Protein AF-A0A2N3CME7-F1 (afdb_monomer)

Secondary structure (DSSP, 8-state):
-PPPBP--TTTS-S-TT-EEEEEE-TT--EEEEEE----SS--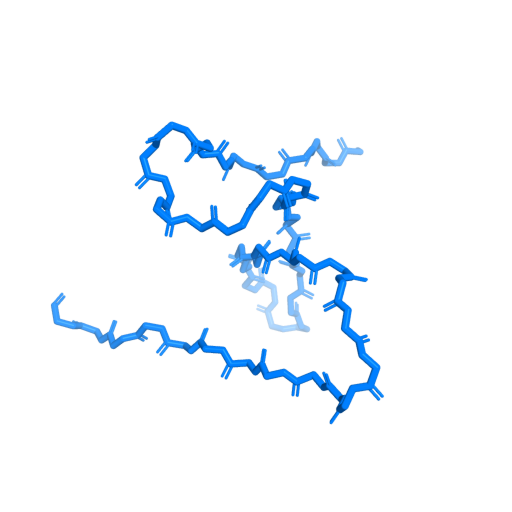--------

Nearest PDB structures (foldseek):
  4qfq-assembly1_A  TM=5.242E-01  e=7.687E-01  Nostoc punctiforme PCC 73102
  8yt8-assembly1_B  TM=4.187E-01  e=5.262E+00  Mus musculus

Solvent-accessible surface area (backbone atoms only — not comparable to full-atom values): 3741 Å² total; per-residue (Å²): 136,84,69,77,33,90,67,62,75,89,76,58,88,59,76,82,84,55,50,26,38,69,42,76,48,96,88,66,51,77,45,79,49,75,48,61,93,74,80,88,89,71,87,85,85,86,80,83,80,89,125

Sequence (51 aa):
MGGAAPLDAALAESPPGGHAAWLRTDDGVRLRAALWPEGARGTVLIFPGRT

Mean predicted aligned error: 4.47 Å

Foldseek 3Di:
DDDWDDDDPVPPPDDPPKTKHWDADPVGDTDIDIDDPDDDPDDDDDDDDPD

Structure (mmCIF, N/CA/C/O backbone):
data_AF-A0A2N3CME7-F1
#
_entry.id   AF-A0A2N3CME7-F1
#
loop_
_atom_site.group_PDB
_atom_site.id
_atom_site.type_symbol
_atom_site.label_atom_id
_atom_site.label_alt_id
_atom_site.label_comp_id
_atom_site.label_asym_id
_atom_site.label_entity_id
_atom_site.label_seq_id
_atom_site.pdbx_PDB_ins_code
_atom_site.Cartn_x
_atom_site.Cartn_y
_atom_site.Cartn_z
_atom_site.occupancy
_atom_site.B_iso_or_equiv
_atom_site.auth_seq_id
_atom_site.auth_comp_id
_atom_site.auth_asym_id
_atom_site.auth_atom_id
_atom_site.pdbx_PDB_model_num
ATOM 1 N N . MET A 1 1 ? -20.529 1.950 -4.249 1.00 44.06 1 MET A N 1
ATOM 2 C CA . MET A 1 1 ? -19.368 1.607 -5.097 1.00 44.06 1 MET A CA 1
ATOM 3 C C . MET A 1 1 ? -18.270 2.611 -4.785 1.00 44.06 1 MET A C 1
ATOM 5 O O . MET A 1 1 ? -18.400 3.766 -5.162 1.00 44.06 1 MET A O 1
ATOM 9 N N . GLY A 1 2 ? -17.298 2.240 -3.947 1.00 57.22 2 GLY A N 1
ATOM 10 C CA . GLY A 1 2 ? -16.225 3.156 -3.547 1.00 57.22 2 GLY A CA 1
ATOM 11 C C . GLY A 1 2 ? -15.237 3.317 -4.696 1.00 57.22 2 GLY A C 1
ATOM 12 O O . GLY A 1 2 ? -14.775 2.311 -5.221 1.00 57.22 2 GLY A O 1
ATOM 13 N N . GLY A 1 3 ? -14.967 4.552 -5.117 1.00 77.69 3 GLY A N 1
ATOM 14 C CA . GLY A 1 3 ? -14.004 4.831 -6.1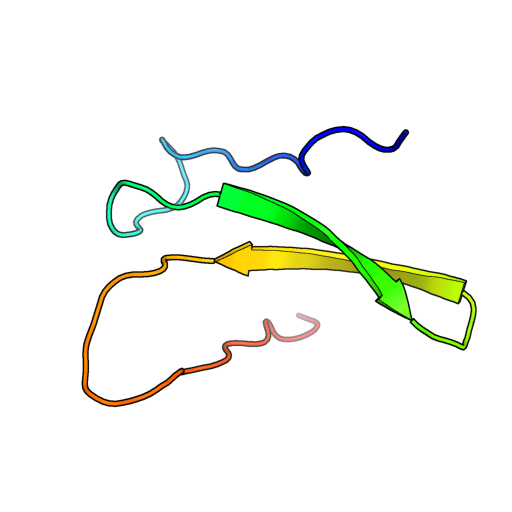83 1.00 77.69 3 GLY A CA 1
ATOM 15 C C . GLY A 1 3 ? -12.577 4.401 -5.826 1.00 77.69 3 GLY A C 1
ATOM 16 O O . GLY A 1 3 ? -12.292 4.033 -4.682 1.00 77.69 3 GLY A O 1
ATOM 17 N N . ALA A 1 4 ? -11.680 4.479 -6.812 1.00 87.81 4 ALA A N 1
ATOM 18 C CA . ALA A 1 4 ? -10.247 4.297 -6.595 1.00 87.81 4 ALA A CA 1
ATOM 19 C C . ALA A 1 4 ? -9.750 5.218 -5.467 1.00 87.81 4 ALA A C 1
ATOM 21 O O . ALA A 1 4 ? -10.238 6.344 -5.308 1.00 87.81 4 ALA A O 1
ATOM 22 N N . ALA A 1 5 ? -8.802 4.740 -4.659 1.00 95.62 5 ALA A N 1
ATOM 23 C CA . ALA A 1 5 ? -8.210 5.598 -3.646 1.00 95.62 5 ALA A CA 1
ATOM 24 C C . ALA A 1 5 ? -7.232 6.585 -4.304 1.00 95.62 5 ALA A C 1
ATOM 26 O O . ALA A 1 5 ? -6.624 6.256 -5.322 1.00 95.62 5 ALA A O 1
ATOM 27 N N . PRO A 1 6 ? -7.049 7.787 -3.735 1.00 94.31 6 PRO A N 1
ATOM 28 C CA . PRO A 1 6 ? -6.133 8.766 -4.304 1.00 94.31 6 PRO A CA 1
ATOM 29 C C . PRO A 1 6 ? -4.682 8.277 -4.259 1.00 94.31 6 PRO A C 1
ATOM 31 O O . PRO A 1 6 ? -4.201 7.879 -3.189 1.00 94.31 6 PRO A O 1
ATOM 34 N N . LEU A 1 7 ? -3.994 8.388 -5.393 1.00 93.06 7 LEU A N 1
ATOM 35 C CA . LEU A 1 7 ? -2.553 8.212 -5.553 1.00 93.06 7 LEU A CA 1
ATOM 36 C C . LEU A 1 7 ? -2.030 9.354 -6.429 1.00 93.06 7 LEU A C 1
ATOM 38 O O . LEU A 1 7 ? -2.460 9.491 -7.572 1.00 93.06 7 LEU A O 1
ATOM 42 N N . ASP A 1 8 ? -1.122 10.165 -5.892 1.00 93.00 8 ASP A N 1
ATOM 43 C CA . ASP A 1 8 ? -0.424 11.184 -6.674 1.00 93.00 8 ASP A CA 1
ATOM 44 C C . ASP A 1 8 ? 0.840 10.565 -7.277 1.00 93.00 8 ASP A C 1
ATOM 46 O O . ASP A 1 8 ? 1.851 10.403 -6.596 1.00 93.00 8 ASP A O 1
ATOM 50 N N . ALA A 1 9 ? 0.762 10.174 -8.549 1.00 89.00 9 ALA A N 1
ATOM 51 C CA . ALA A 1 9 ? 1.872 9.529 -9.244 1.00 89.00 9 ALA A CA 1
ATOM 52 C C . ALA A 1 9 ? 3.052 10.479 -9.516 1.00 89.00 9 ALA A C 1
ATOM 54 O O . ALA A 1 9 ? 4.170 10.001 -9.688 1.00 89.00 9 ALA A O 1
ATOM 55 N N . ALA A 1 10 ? 2.825 11.798 -9.548 1.00 87.38 10 ALA A N 1
ATOM 56 C CA . ALA A 1 10 ? 3.899 12.770 -9.739 1.00 87.38 10 ALA A CA 1
ATOM 57 C C . ALA A 1 10 ? 4.740 12.926 -8.465 1.00 87.38 10 ALA A C 1
ATOM 59 O O . ALA A 1 10 ? 5.948 13.127 -8.552 1.00 87.38 10 ALA A O 1
ATOM 60 N N . LEU A 1 11 ? 4.112 12.790 -7.292 1.00 90.31 11 LEU A N 1
ATOM 61 C CA . LEU A 1 11 ? 4.788 12.858 -5.995 1.00 90.31 11 LEU A CA 1
ATOM 62 C C . LEU A 1 11 ? 5.350 11.507 -5.517 1.00 90.31 11 LEU A C 1
ATOM 64 O O . LEU A 1 11 ? 6.247 11.484 -4.685 1.00 90.31 11 LEU A O 1
ATOM 68 N N . ALA A 1 12 ? 4.819 10.378 -5.994 1.00 84.19 12 ALA A N 1
ATOM 69 C CA . ALA A 1 12 ? 5.067 9.065 -5.390 1.00 84.19 12 ALA A CA 1
ATOM 70 C C . ALA A 1 12 ? 6.514 8.535 -5.485 1.00 84.19 12 ALA A C 1
ATOM 72 O O . ALA A 1 12 ? 6.794 7.529 -4.838 1.00 84.19 12 ALA A O 1
ATOM 73 N N . GLU A 1 13 ? 7.406 9.150 -6.276 1.00 87.12 13 GLU A N 1
ATOM 74 C CA . GLU A 1 13 ? 8.793 8.687 -6.523 1.00 87.12 13 GLU A CA 1
ATOM 75 C C . GLU A 1 13 ? 8.906 7.156 -6.738 1.00 87.12 13 GLU A C 1
ATOM 77 O O . GLU A 1 13 ? 9.894 6.505 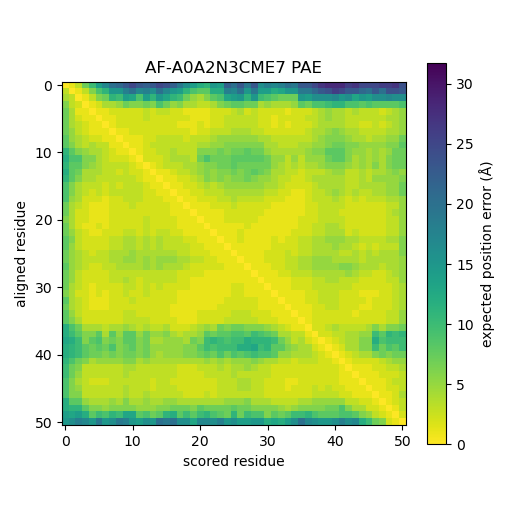-6.403 1.00 87.12 13 GLU A O 1
ATOM 82 N N . SER A 1 14 ? 7.852 6.560 -7.295 1.00 86.00 14 SER A N 1
ATOM 83 C CA . SER A 1 14 ? 7.652 5.119 -7.421 1.00 86.00 14 SER A CA 1
ATOM 84 C C . SER A 1 14 ? 7.742 4.680 -8.883 1.00 86.00 14 SER A C 1
ATOM 86 O O . SER A 1 14 ? 7.595 5.520 -9.774 1.00 86.00 14 SER A O 1
ATOM 88 N N . PRO A 1 15 ? 7.852 3.369 -9.170 1.00 88.81 15 PRO A N 1
ATOM 89 C CA . PRO A 1 15 ? 7.663 2.863 -10.527 1.00 88.81 15 PRO A CA 1
ATOM 90 C C . PRO A 1 15 ? 6.325 3.323 -11.148 1.00 88.81 15 PRO A C 1
ATOM 92 O O . PRO A 1 15 ? 5.369 3.629 -10.423 1.00 88.81 15 PRO A O 1
ATOM 95 N N . PRO A 1 16 ? 6.216 3.374 -12.485 1.00 89.12 16 PRO A N 1
ATOM 96 C CA . PRO A 1 16 ? 4.947 3.648 -13.151 1.00 89.12 16 PRO A CA 1
ATOM 97 C C . PRO A 1 16 ? 3.934 2.507 -12.936 1.00 89.12 16 PRO A C 1
ATOM 99 O O . PRO A 1 16 ? 4.270 1.432 -12.447 1.00 89.12 16 PRO A O 1
ATOM 102 N N . GLY A 1 17 ? 2.670 2.743 -13.300 1.00 89.94 17 GLY A N 1
ATOM 103 C CA . GLY A 1 17 ? 1.628 1.702 -13.295 1.00 89.94 17 GLY A CA 1
ATOM 104 C C . GLY A 1 17 ? 1.026 1.372 -11.922 1.00 89.94 17 GLY A C 1
ATOM 105 O O . GLY A 1 17 ? 0.186 0.477 -11.818 1.00 89.94 17 GLY A O 1
ATOM 106 N N . GLY A 1 18 ? 1.417 2.099 -10.873 1.00 92.31 18 GLY A N 1
ATOM 107 C CA . GLY A 1 18 ? 0.820 1.974 -9.548 1.00 92.31 18 GLY A CA 1
ATOM 108 C C . GLY A 1 18 ? -0.625 2.471 -9.494 1.00 92.31 18 GLY A C 1
ATOM 109 O O . GLY A 1 18 ? -0.993 3.439 -10.159 1.00 92.31 18 GLY A O 1
ATOM 110 N N . HIS A 1 19 ? -1.442 1.839 -8.655 1.00 93.75 19 HIS A N 1
ATOM 111 C CA . HIS A 1 19 ? -2.782 2.322 -8.317 1.00 93.75 19 HIS A CA 1
ATOM 112 C C . HIS A 1 19 ? -3.040 2.181 -6.819 1.00 93.75 19 HIS A C 1
ATOM 114 O O . HIS A 1 19 ? -2.426 1.347 -6.153 1.00 93.75 19 HIS A O 1
ATOM 120 N N . ALA A 1 20 ? -3.960 2.985 -6.282 1.00 95.62 20 ALA A N 1
ATOM 121 C CA . ALA A 1 20 ? -4.383 2.868 -4.893 1.00 95.62 20 ALA A CA 1
ATOM 122 C C . ALA A 1 20 ? -5.842 2.423 -4.769 1.00 95.62 20 ALA A C 1
ATOM 124 O O . ALA A 1 20 ? -6.724 2.835 -5.526 1.00 95.62 20 ALA A O 1
ATOM 125 N N . ALA A 1 21 ? -6.097 1.602 -3.755 1.00 95.38 21 ALA A N 1
ATOM 126 C CA . ALA A 1 21 ? -7.416 1.097 -3.414 1.00 95.38 21 ALA A CA 1
ATOM 127 C C . ALA A 1 21 ? -7.740 1.358 -1.939 1.00 95.38 21 ALA A C 1
ATOM 129 O O . ALA A 1 21 ? -6.857 1.389 -1.074 1.00 95.38 21 ALA A O 1
ATOM 130 N N . TRP A 1 22 ? -9.030 1.540 -1.659 1.00 96.06 22 TRP A N 1
ATOM 131 C CA . TRP A 1 22 ? -9.544 1.522 -0.296 1.00 96.06 22 TRP A CA 1
ATOM 132 C C . TRP A 1 22 ? -9.777 0.076 0.129 1.00 96.06 22 TRP A C 1
ATOM 134 O O . TRP A 1 22 ? -10.502 -0.659 -0.538 1.00 96.06 22 TRP A O 1
ATOM 144 N N . LEU A 1 23 ? -9.201 -0.305 1.263 1.00 94.69 23 LEU A N 1
ATOM 145 C CA . LEU A 1 23 ? -9.416 -1.585 1.922 1.00 94.69 23 LEU A CA 1
ATOM 146 C C . LEU A 1 23 ? -10.302 -1.369 3.151 1.00 94.69 23 LEU A C 1
ATOM 148 O O . LEU A 1 23 ? -10.247 -0.322 3.805 1.00 94.69 23 LEU A O 1
ATOM 152 N N . ARG A 1 24 ? -11.130 -2.363 3.456 1.00 95.50 24 ARG A N 1
ATOM 153 C CA . ARG A 1 24 ? -11.965 -2.418 4.657 1.00 95.50 24 ARG A CA 1
ATOM 154 C C . ARG A 1 24 ? -11.471 -3.582 5.499 1.00 95.50 24 ARG A C 1
ATOM 156 O O . ARG A 1 24 ? -11.390 -4.693 4.989 1.00 95.50 24 ARG A O 1
ATOM 163 N N . THR A 1 25 ? -11.119 -3.306 6.742 1.00 96.31 25 THR A N 1
ATOM 164 C CA . THR A 1 25 ? -10.813 -4.329 7.743 1.00 96.31 25 THR A CA 1
ATOM 165 C C . THR A 1 25 ? -12.098 -4.792 8.431 1.00 96.31 25 THR A C 1
ATOM 167 O O . THR A 1 25 ? -13.125 -4.106 8.373 1.00 96.31 25 THR A O 1
ATOM 170 N N . ASP A 1 26 ? -12.041 -5.942 9.104 1.00 97.94 26 ASP A N 1
ATOM 171 C CA . ASP A 1 26 ? -13.195 -6.527 9.803 1.00 97.94 26 ASP A CA 1
ATOM 172 C C . ASP A 1 26 ? -13.687 -5.657 10.972 1.00 97.94 26 ASP A C 1
ATOM 174 O O . ASP A 1 26 ? -14.877 -5.637 11.279 1.00 97.94 26 ASP A O 1
ATOM 178 N N . ASP A 1 27 ? -12.794 -4.874 11.585 1.00 97.44 27 ASP A N 1
ATOM 179 C CA . ASP A 1 27 ? -13.116 -3.880 12.619 1.00 97.44 27 ASP A CA 1
ATOM 180 C C . ASP A 1 27 ? -13.624 -2.540 12.042 1.00 97.44 27 ASP A C 1
ATOM 182 O O . ASP A 1 27 ? -13.848 -1.572 12.769 1.00 97.44 27 ASP A O 1
ATOM 186 N N . GLY A 1 28 ? -13.843 -2.471 10.726 1.00 96.00 28 GLY A N 1
ATOM 187 C CA . GLY A 1 28 ? -14.451 -1.330 10.044 1.00 96.00 28 GLY A CA 1
ATOM 188 C C . GLY A 1 28 ? -13.490 -0.189 9.707 1.00 96.00 28 GLY A C 1
ATOM 189 O O . GLY A 1 28 ? -13.919 0.784 9.067 1.00 96.00 28 GLY A O 1
ATOM 190 N N . VAL A 1 29 ? -12.206 -0.301 10.062 1.00 95.81 29 VAL A N 1
ATOM 191 C CA . VAL A 1 29 ? -11.169 0.662 9.674 1.00 95.81 29 VAL A CA 1
ATOM 192 C C . VAL A 1 29 ? -11.018 0.680 8.149 1.00 95.81 29 VAL A C 1
ATOM 194 O O . VAL A 1 29 ? -11.041 -0.335 7.450 1.00 95.81 29 VAL A O 1
ATOM 197 N N . ARG A 1 30 ? -10.893 1.888 7.595 1.00 95.19 30 ARG A N 1
ATOM 198 C CA . ARG A 1 30 ? -10.643 2.090 6.167 1.00 95.19 30 ARG A CA 1
ATOM 199 C C . ARG A 1 30 ? -9.160 2.361 5.951 1.00 95.19 30 ARG A C 1
ATOM 201 O O . ARG A 1 30 ? -8.683 3.445 6.282 1.00 95.19 30 ARG A O 1
ATOM 208 N N . LEU A 1 31 ? -8.459 1.405 5.353 1.00 94.62 31 LEU A N 1
ATOM 209 C CA . LEU A 1 31 ? -7.050 1.535 4.985 1.00 94.62 31 LEU A CA 1
ATOM 210 C C . LEU A 1 31 ? -6.917 1.956 3.520 1.00 94.62 31 LEU A C 1
ATOM 212 O O . LEU A 1 31 ? -7.762 1.625 2.689 1.00 94.62 31 LEU A O 1
ATOM 216 N N . ARG A 1 32 ? -5.837 2.665 3.190 1.00 95.56 32 ARG A N 1
ATOM 217 C CA . ARG A 1 32 ? -5.417 2.905 1.804 1.00 95.56 32 ARG A CA 1
ATOM 218 C C . ARG A 1 32 ? -4.153 2.107 1.538 1.00 95.56 32 ARG A C 1
ATOM 220 O O . ARG A 1 32 ? -3.186 2.272 2.275 1.00 95.56 32 ARG A O 1
ATOM 227 N N . ALA A 1 33 ? -4.148 1.322 0.469 1.00 95.12 33 ALA A N 1
ATOM 228 C CA . ALA A 1 33 ? -2.951 0.648 -0.020 1.00 95.12 33 ALA A CA 1
ATOM 229 C C . ALA A 1 33 ? -2.675 1.065 -1.464 1.00 95.12 33 ALA A C 1
ATOM 231 O O . ALA A 1 33 ? -3.615 1.223 -2.245 1.00 95.12 33 ALA A O 1
ATOM 232 N N . ALA A 1 34 ? -1.398 1.242 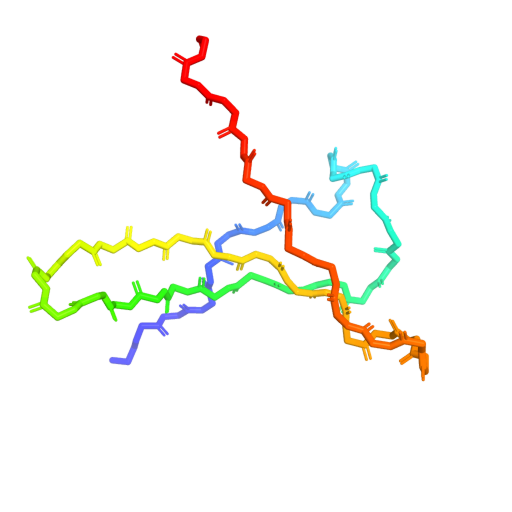-1.797 1.00 94.50 34 ALA A N 1
ATOM 233 C CA . ALA A 1 34 ? -0.931 1.403 -3.167 1.00 94.50 34 ALA A CA 1
ATOM 234 C C . ALA A 1 34 ? -0.232 0.111 -3.614 1.00 94.50 34 ALA A C 1
ATOM 236 O O . ALA A 1 34 ? 0.506 -0.491 -2.831 1.00 94.50 34 ALA A O 1
ATOM 237 N N . LEU A 1 35 ? -0.502 -0.324 -4.845 1.00 93.38 35 LEU A N 1
ATOM 238 C CA . LEU A 1 35 ? 0.017 -1.555 -5.43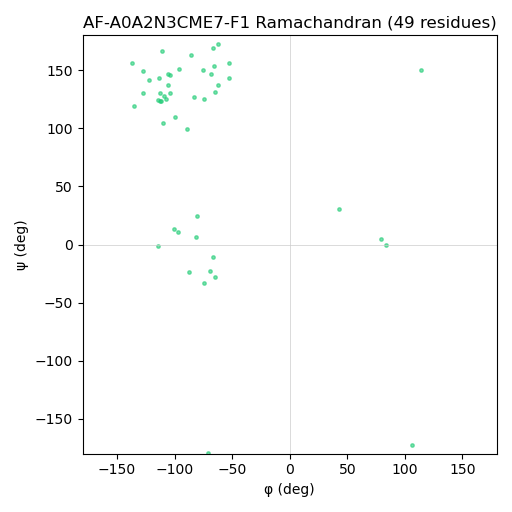2 1.00 93.38 35 LEU A CA 1
ATOM 239 C C . LEU A 1 35 ? 0.675 -1.258 -6.778 1.00 93.38 35 LEU A C 1
ATOM 241 O O . LEU A 1 35 ? 0.054 -0.667 -7.661 1.00 93.38 35 LEU A O 1
ATOM 245 N N . TRP A 1 36 ? 1.895 -1.764 -6.939 1.00 92.88 36 TRP A N 1
ATOM 246 C CA . TRP A 1 36 ? 2.604 -1.864 -8.210 1.00 92.88 36 TRP A CA 1
ATOM 247 C C . TRP A 1 36 ? 2.685 -3.350 -8.576 1.00 92.88 36 TRP A C 1
ATOM 249 O O . TRP A 1 36 ? 3.441 -4.078 -7.936 1.00 92.88 36 TRP A O 1
ATOM 259 N N . PRO A 1 37 ? 1.876 -3.839 -9.535 1.00 89.25 37 PRO A N 1
ATOM 260 C CA . PRO A 1 37 ? 1.695 -5.272 -9.786 1.00 89.25 37 PRO A CA 1
ATOM 261 C C . PRO A 1 37 ? 2.825 -5.903 -10.622 1.00 89.25 37 PRO A C 1
ATOM 263 O O . PRO A 1 37 ? 2.615 -6.918 -11.283 1.00 89.25 37 PRO A O 1
ATOM 266 N N . GLU A 1 38 ? 4.017 -5.312 -10.613 1.00 85.19 38 GLU A N 1
ATOM 267 C CA . GLU A 1 38 ? 5.154 -5.772 -11.407 1.00 85.19 38 GLU A CA 1
ATOM 268 C C . GLU A 1 38 ? 6.188 -6.511 -10.550 1.00 85.19 38 GLU A C 1
ATOM 270 O O . GLU A 1 38 ? 6.443 -6.166 -9.397 1.00 85.19 38 GLU A O 1
ATOM 275 N N . GLY A 1 39 ? 6.825 -7.522 -11.147 1.00 82.56 39 GLY A N 1
ATOM 276 C CA . GLY A 1 39 ? 7.872 -8.327 -10.518 1.00 82.56 39 GLY A CA 1
ATOM 277 C C . GLY A 1 39 ? 7.474 -9.790 -10.306 1.00 82.56 39 GLY A C 1
ATOM 278 O O . GLY A 1 39 ? 6.311 -10.130 -10.135 1.00 82.56 39 GLY A O 1
ATOM 279 N N . ALA A 1 40 ? 8.471 -10.680 -10.329 1.00 88.62 40 ALA A N 1
ATOM 280 C CA . ALA A 1 40 ? 8.271 -12.135 -10.259 1.00 88.62 40 ALA A CA 1
ATOM 281 C C . ALA A 1 40 ? 8.839 -12.786 -8.983 1.00 88.62 40 ALA A C 1
ATOM 283 O O . ALA A 1 40 ? 8.758 -13.998 -8.813 1.00 88.62 40 ALA A O 1
ATOM 284 N N . ARG A 1 41 ? 9.460 -12.000 -8.094 1.00 91.44 41 ARG A N 1
ATOM 285 C CA . ARG A 1 41 ? 10.215 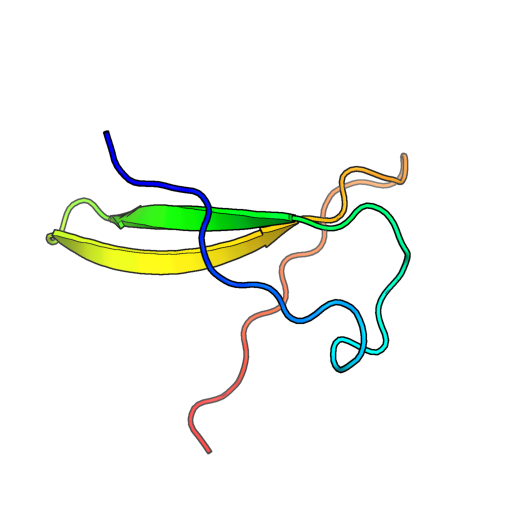-12.507 -6.930 1.00 91.44 41 ARG A CA 1
ATOM 286 C C . ARG A 1 41 ? 9.409 -12.518 -5.625 1.00 91.44 41 ARG A C 1
ATOM 288 O O . ARG A 1 41 ? 9.982 -12.732 -4.563 1.00 91.44 41 ARG A O 1
ATOM 295 N N . GLY A 1 42 ? 8.099 -12.298 -5.712 1.00 90.12 42 GLY A N 1
ATOM 296 C CA . GLY A 1 42 ? 7.193 -12.204 -4.568 1.00 90.12 42 GLY A CA 1
ATOM 297 C C . GLY A 1 42 ? 6.735 -10.775 -4.282 1.00 90.12 42 GLY A C 1
ATOM 298 O O . GLY A 1 42 ? 6.985 -9.858 -5.063 1.00 90.12 42 GLY A O 1
ATOM 299 N N . THR A 1 43 ? 6.038 -10.603 -3.158 1.00 93.12 43 THR A N 1
ATOM 300 C CA . THR A 1 43 ? 5.393 -9.342 -2.766 1.00 93.12 43 THR A CA 1
ATOM 301 C C . THR A 1 43 ? 6.067 -8.759 -1.532 1.00 93.12 43 THR A C 1
ATOM 303 O O . THR A 1 43 ? 6.233 -9.448 -0.527 1.00 93.12 43 THR A O 1
ATOM 306 N N . VAL A 1 44 ? 6.418 -7.475 -1.591 1.00 92.69 44 VAL A N 1
ATOM 307 C CA . VAL A 1 44 ? 6.920 -6.708 -0.444 1.00 92.69 44 VAL A CA 1
ATOM 308 C C . VAL A 1 44 ? 5.808 -5.790 0.050 1.00 92.69 44 VAL A C 1
ATOM 310 O O . VAL A 1 44 ? 5.201 -5.074 -0.744 1.00 92.69 44 VAL A O 1
ATOM 313 N N . LEU A 1 45 ? 5.548 -5.803 1.358 1.00 93.56 45 LEU A N 1
ATOM 314 C CA . LEU A 1 45 ? 4.619 -4.879 2.004 1.00 93.56 45 LEU A CA 1
ATOM 315 C C . LEU A 1 45 ? 5.419 -3.861 2.815 1.00 93.56 45 LEU A C 1
ATOM 317 O O . LEU A 1 45 ? 6.222 -4.23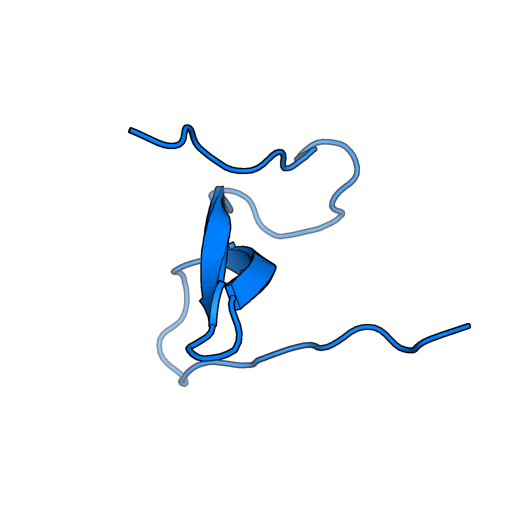6 3.668 1.00 93.56 45 LEU A O 1
ATOM 321 N N . ILE A 1 46 ? 5.184 -2.578 2.550 1.00 92.19 46 ILE A N 1
ATOM 322 C CA . ILE A 1 46 ? 5.832 -1.465 3.246 1.00 92.19 46 ILE A CA 1
ATOM 323 C C . ILE A 1 46 ? 4.766 -0.736 4.057 1.00 92.19 46 ILE A C 1
ATOM 325 O O . ILE A 1 46 ? 3.771 -0.267 3.506 1.00 92.19 46 ILE A O 1
ATOM 329 N N . PHE A 1 47 ? 4.986 -0.629 5.365 1.00 92.81 47 PHE A N 1
ATOM 330 C CA . PHE A 1 47 ? 4.107 0.092 6.279 1.00 92.81 47 PHE A CA 1
ATOM 331 C C . PHE A 1 47 ? 4.839 1.335 6.794 1.00 92.81 47 PHE A C 1
ATOM 333 O O . PHE A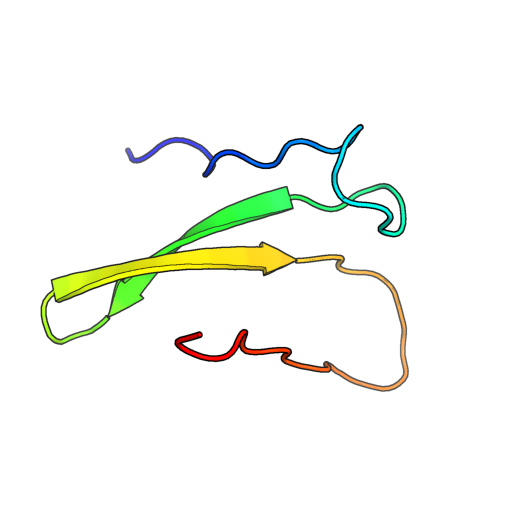 1 47 ? 5.932 1.194 7.348 1.00 92.81 47 PHE A O 1
ATOM 340 N N . PRO A 1 48 ? 4.285 2.547 6.612 1.00 89.81 48 PRO A N 1
ATOM 341 C CA . PRO A 1 48 ? 4.889 3.747 7.171 1.00 89.81 48 PRO A CA 1
ATOM 342 C C . PRO A 1 48 ? 4.840 3.716 8.705 1.00 89.81 48 PRO A C 1
ATOM 344 O O . PRO A 1 48 ? 3.963 3.093 9.309 1.00 89.81 48 PRO A O 1
ATOM 347 N N . GLY A 1 49 ? 5.785 4.413 9.337 1.00 91.94 49 GLY A N 1
ATOM 348 C CA . GLY A 1 49 ? 5.775 4.645 10.781 1.00 91.94 49 GLY A CA 1
ATOM 349 C C . GLY A 1 49 ? 4.681 5.629 11.220 1.00 91.94 49 GLY A C 1
ATOM 350 O O . GLY A 1 49 ? 3.919 6.146 10.407 1.00 91.94 49 GLY A O 1
ATOM 351 N N . ARG A 1 50 ? 4.620 5.905 12.530 1.00 91.56 50 ARG A N 1
ATOM 352 C CA . ARG A 1 50 ? 3.664 6.854 13.143 1.00 91.56 50 ARG A CA 1
ATOM 353 C C . ARG A 1 50 ? 4.256 8.238 13.468 1.00 91.56 50 ARG A C 1
ATOM 355 O O . ARG A 1 50 ? 3.658 8.936 14.278 1.00 91.56 50 ARG A O 1
ATOM 362 N N . THR A 1 51 ? 5.438 8.575 12.946 1.00 63.72 51 THR A N 1
ATOM 363 C CA . THR A 1 51 ? 6.137 9.841 13.254 1.00 63.72 51 THR A CA 1
ATOM 364 C C . THR A 1 51 ? 5.291 11.061 12.950 1.00 63.72 51 THR A C 1
ATOM 366 O O . THR A 1 51 ? 4.749 11.100 11.822 1.00 63.72 51 THR A O 1
#

pLDDT: mean 89.63, std 9.74, range [44.06, 97.94]

Radius of gyration: 12.54 Å; Cα contacts (8 Å, |Δi|>4): 50; chains: 1; bounding bo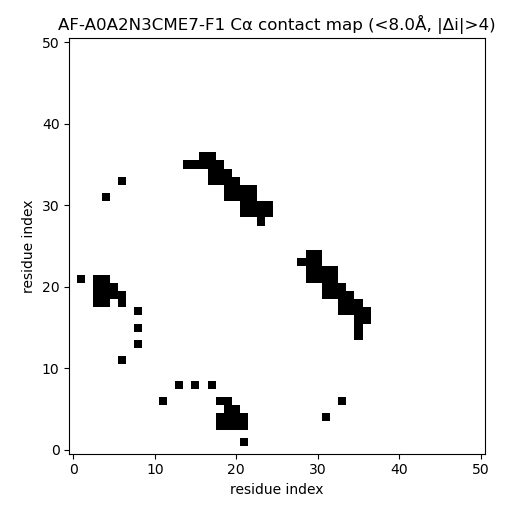x: 30×25×26 Å